Protein AF-A0A928ZEK2-F1 (afdb_monomer)

Sequence (85 aa):
MTTYRQTGFLKRSPLTNKRPSR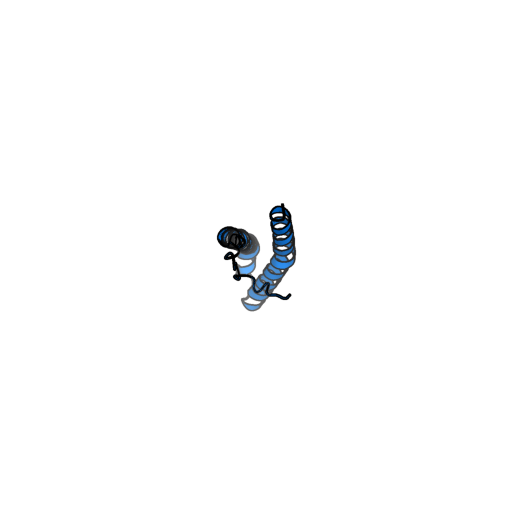YKLFFLTWLAIYPLITVILHFFGKYLILLPLPLRTLILTGVLVYLMTYWVMPKLMKIFHNWLK

Solvent-accessible surface area (backbone atoms only — not comparable to full-atom values): 5200 Å² total; per-residue (Å²): 133,83,88,81,95,78,73,84,76,78,77,73,63,75,75,79,67,76,61,76,57,60,66,60,54,49,55,48,51,48,65,50,49,51,57,49,53,49,50,48,49,64,65,44,47,66,58,48,70,78,41,60,70,72,60,33,49,52,51,51,50,52,52,50,53,49,47,43,61,69,50,45,50,58,46,53,52,52,53,54,60,68,63,76,108

pLDDT: mean 72.33, std 10.59, range [46.12, 88.69]

Structure (mmCIF, N/CA/C/O backbone):
data_AF-A0A928ZEK2-F1
#
_entry.id   AF-A0A928ZEK2-F1
#
loop_
_atom_site.group_PDB
_atom_site.id
_atom_site.type_symbol
_atom_site.label_atom_id
_atom_site.label_alt_id
_atom_site.label_comp_id
_atom_site.label_asym_id
_atom_site.label_entity_id
_atom_site.label_seq_id
_atom_site.pdbx_PDB_ins_code
_atom_site.Cartn_x
_atom_site.Cartn_y
_atom_site.Cartn_z
_atom_site.occupancy
_atom_site.B_iso_or_equiv
_atom_site.auth_seq_id
_atom_site.auth_comp_id
_atom_site.auth_asym_id
_atom_site.auth_atom_id
_atom_site.pdbx_PDB_model_num
ATOM 1 N N . MET A 1 1 ? -9.652 -4.709 71.136 1.00 46.78 1 MET A N 1
ATOM 2 C CA . MET A 1 1 ? -8.347 -5.140 70.588 1.00 46.78 1 MET A CA 1
ATOM 3 C C . MET A 1 1 ? -8.577 -5.644 69.164 1.00 46.78 1 MET A C 1
ATOM 5 O O . MET A 1 1 ? -9.555 -6.351 68.998 1.00 46.78 1 MET A O 1
ATOM 9 N N . THR A 1 2 ? -7.734 -5.251 68.195 1.00 48.78 2 THR A N 1
ATOM 10 C CA . THR A 1 2 ? -7.401 -5.952 66.917 1.00 48.78 2 THR A CA 1
ATOM 11 C C . THR A 1 2 ? -8.516 -6.663 66.109 1.00 48.78 2 THR A C 1
ATOM 13 O O . THR A 1 2 ? -9.086 -7.634 66.579 1.00 48.78 2 THR A O 1
ATOM 16 N N . THR A 1 3 ? -8.865 -6.202 64.892 1.00 63.81 3 THR A N 1
ATOM 17 C CA . THR A 1 3 ? -8.232 -6.579 63.584 1.00 63.81 3 THR A CA 1
ATOM 18 C C . THR A 1 3 ? -8.615 -8.006 63.133 1.00 63.81 3 THR A C 1
ATOM 20 O O . THR A 1 3 ? -8.578 -8.909 63.947 1.00 63.81 3 THR A O 1
ATOM 23 N N . TYR A 1 4 ? -8.954 -8.347 61.881 1.00 60.38 4 TYR A N 1
ATOM 24 C CA . TYR A 1 4 ? -8.946 -7.663 60.568 1.00 60.38 4 TYR A CA 1
ATOM 25 C C . TYR A 1 4 ? -10.395 -7.426 60.067 1.00 60.38 4 TYR A C 1
ATOM 27 O O . TYR A 1 4 ? -11.327 -7.964 60.646 1.00 60.38 4 TYR A O 1
ATOM 35 N N . ARG A 1 5 ? -10.724 -6.654 59.018 1.00 66.38 5 ARG A N 1
ATOM 36 C CA . ARG A 1 5 ? -9.961 -5.838 58.040 1.00 66.38 5 ARG A CA 1
ATOM 37 C C . ARG A 1 5 ? -9.152 -6.558 56.933 1.00 66.38 5 ARG A C 1
ATOM 39 O O . ARG A 1 5 ? -8.125 -6.043 56.504 1.00 66.38 5 ARG A O 1
ATOM 46 N N . GLN A 1 6 ? -9.623 -7.704 56.437 1.00 64.56 6 GLN A N 1
ATOM 47 C CA . GLN A 1 6 ? -9.142 -8.374 55.212 1.00 64.56 6 GLN A CA 1
ATOM 48 C C . GLN A 1 6 ? -10.339 -8.983 54.458 1.00 64.56 6 GLN A C 1
ATOM 50 O O . GLN A 1 6 ? -11.292 -9.406 55.099 1.00 64.56 6 GLN A O 1
ATOM 55 N N . THR A 1 7 ? -10.377 -9.047 53.129 1.00 60.28 7 THR A N 1
ATOM 56 C CA . THR A 1 7 ? -9.570 -8.368 52.095 1.00 60.28 7 THR A CA 1
ATOM 57 C C . THR A 1 7 ? -10.481 -8.155 50.888 1.00 60.28 7 THR A C 1
ATOM 59 O O . THR A 1 7 ? -11.525 -8.796 50.778 1.00 60.28 7 THR A O 1
ATOM 62 N N . GLY A 1 8 ? -10.125 -7.231 49.992 1.00 60.53 8 GLY A N 1
ATOM 63 C CA . GLY A 1 8 ? -10.962 -6.916 48.837 1.00 60.53 8 GLY A CA 1
ATOM 64 C C . GLY A 1 8 ? -11.290 -8.166 48.025 1.00 60.53 8 GLY A C 1
ATOM 65 O O . GLY A 1 8 ? -10.418 -8.695 47.338 1.00 60.53 8 GLY A O 1
ATOM 66 N N . PHE A 1 9 ? -12.560 -8.585 48.067 1.00 59.75 9 PHE A N 1
ATOM 67 C CA . PHE A 1 9 ? -13.145 -9.461 47.062 1.00 59.75 9 PHE A CA 1
ATOM 68 C C . PHE A 1 9 ? -12.831 -8.789 45.731 1.00 59.75 9 PHE A C 1
ATOM 70 O O . PHE A 1 9 ? -13.345 -7.700 45.457 1.00 59.75 9 PHE A O 1
ATOM 77 N N . LEU A 1 10 ? -11.882 -9.351 44.975 1.00 64.38 10 LEU A N 1
ATOM 78 C CA . LEU A 1 10 ? -11.369 -8.712 43.775 1.00 64.38 10 LEU A CA 1
ATOM 79 C C . LEU A 1 10 ? -12.497 -8.705 42.756 1.00 64.38 10 LEU A C 1
ATOM 81 O O . LEU A 1 10 ? -12.623 -9.618 41.940 1.00 64.38 10 LEU A O 1
ATOM 85 N N . LYS A 1 11 ? -13.289 -7.629 42.785 1.00 59.41 11 LYS A N 1
ATOM 86 C CA . LYS A 1 11 ? -14.198 -7.226 41.727 1.00 59.41 11 LYS A CA 1
ATOM 87 C C . LYS A 1 11 ? -13.326 -6.810 40.549 1.00 59.41 11 LYS A C 1
ATOM 89 O O . LYS A 1 11 ? -13.249 -5.638 40.174 1.00 59.41 11 LYS A O 1
ATOM 94 N N . ARG A 1 12 ? -12.716 -7.824 39.927 1.00 62.53 12 ARG A N 1
ATOM 95 C CA . ARG A 1 12 ? -12.425 -7.879 38.503 1.00 62.53 12 ARG A CA 1
ATOM 96 C C . ARG A 1 12 ? -13.778 -7.790 37.812 1.00 62.53 12 ARG A C 1
ATOM 98 O O . ARG A 1 12 ? -14.282 -8.758 37.254 1.00 62.53 12 ARG A O 1
ATOM 105 N N . SER A 1 13 ? -14.366 -6.596 37.883 1.00 62.44 13 SER A N 1
ATOM 106 C CA . SER A 1 13 ? -15.253 -6.099 36.855 1.00 62.44 13 SER A CA 1
ATOM 107 C C . SER A 1 13 ? -14.532 -6.478 35.571 1.00 62.44 13 SER A C 1
ATOM 109 O O . SER A 1 13 ? -13.388 -6.029 35.413 1.00 62.44 13 SER A O 1
ATOM 111 N N . PRO A 1 14 ? -15.086 -7.348 34.708 1.00 59.62 14 PRO A N 1
ATOM 112 C CA . PRO A 1 14 ? -14.541 -7.448 33.377 1.00 59.62 14 PRO A CA 1
ATOM 113 C C . PRO A 1 14 ? -14.631 -6.021 32.868 1.00 59.62 14 PRO A C 1
ATOM 115 O O . PRO A 1 14 ? -15.734 -5.487 32.714 1.00 59.62 14 PRO A O 1
ATOM 118 N N . LEU A 1 15 ? -13.474 -5.361 32.740 1.00 58.72 15 LEU A N 1
ATOM 119 C CA . LEU A 1 15 ? -13.411 -4.060 32.111 1.00 58.72 15 LEU A CA 1
ATOM 120 C C . LEU A 1 15 ? -14.058 -4.329 30.770 1.00 58.72 15 LEU A C 1
ATOM 122 O O . LEU A 1 15 ? -13.495 -5.067 29.953 1.00 58.72 15 LEU A O 1
ATOM 126 N N . THR A 1 16 ? -15.281 -3.818 30.602 1.00 59.47 16 THR A N 1
ATOM 127 C CA . THR A 1 16 ? -16.026 -3.898 29.353 1.00 59.47 16 THR A CA 1
ATOM 128 C C . THR A 1 16 ? -15.339 -2.892 28.463 1.00 59.47 16 THR A C 1
ATOM 130 O O . THR A 1 16 ? -15.791 -1.775 28.228 1.00 59.47 16 THR A O 1
ATOM 133 N N . ASN A 1 17 ? -14.132 -3.300 28.084 1.00 57.62 17 ASN A N 1
ATOM 134 C CA . ASN A 1 17 ? -13.247 -2.672 27.161 1.00 57.62 17 ASN A CA 1
ATOM 135 C C . ASN A 1 17 ? -14.119 -2.569 25.926 1.00 57.62 17 ASN A C 1
ATOM 137 O O . ASN A 1 17 ? -14.411 -3.586 25.286 1.00 57.62 17 ASN A O 1
ATOM 141 N N . LYS A 1 18 ? -14.607 -1.350 25.665 1.00 56.97 18 LYS A N 1
ATOM 142 C CA . LYS A 1 18 ? -15.179 -0.957 24.385 1.00 56.97 18 LYS A CA 1
ATOM 143 C C . LYS A 1 18 ? -14.033 -1.085 23.389 1.00 56.97 18 LYS A C 1
ATOM 145 O O . LYS A 1 18 ? -13.429 -0.085 23.012 1.00 56.97 18 LYS A O 1
ATOM 150 N N . ARG A 1 19 ? -13.686 -2.338 23.057 1.00 58.34 19 ARG A N 1
ATOM 151 C CA . ARG A 1 19 ? -12.531 -2.702 22.241 1.00 58.34 19 ARG A CA 1
ATOM 152 C C . ARG A 1 19 ? -12.657 -1.830 21.003 1.00 58.34 19 ARG A C 1
ATOM 154 O O . ARG A 1 19 ? -13.712 -1.940 20.366 1.00 58.34 19 ARG A O 1
ATOM 161 N N . PRO A 1 20 ? -11.674 -0.950 20.713 1.00 59.62 20 PRO A N 1
ATOM 162 C CA . PRO A 1 20 ? -11.780 0.037 19.646 1.00 59.62 20 PRO A CA 1
ATOM 163 C C . PRO A 1 20 ? -12.330 -0.667 18.423 1.00 59.62 20 PRO A C 1
ATOM 165 O O . PRO A 1 20 ? -11.786 -1.692 18.003 1.00 59.62 20 PRO A O 1
ATOM 168 N N . SER A 1 21 ? -13.501 -0.206 17.986 1.00 66.62 21 SER A N 1
ATOM 169 C CA . SER A 1 21 ? -14.444 -0.993 17.192 1.00 66.62 21 SER A CA 1
ATOM 170 C C . SER A 1 21 ? -13.741 -1.593 15.982 1.00 66.62 21 SER A C 1
ATOM 172 O O . SER A 1 21 ? -13.496 -0.889 15.003 1.00 66.62 21 SER A O 1
ATOM 174 N N . ARG A 1 22 ? -13.397 -2.888 16.067 1.00 69.19 22 ARG A N 1
ATOM 175 C CA . ARG A 1 22 ? -12.511 -3.552 15.096 1.00 69.19 22 ARG A CA 1
ATOM 176 C C . ARG A 1 22 ? -13.069 -3.483 13.677 1.00 69.19 22 ARG A C 1
ATOM 178 O O . ARG A 1 22 ? -12.303 -3.342 12.735 1.00 69.19 22 ARG A O 1
ATOM 185 N N . TYR A 1 23 ? -14.397 -3.470 13.552 1.00 75.56 23 TYR A N 1
ATOM 186 C CA . TYR A 1 23 ? -15.098 -3.224 12.297 1.00 75.56 23 TYR A CA 1
ATOM 187 C C . TYR A 1 23 ? -14.790 -1.838 11.701 1.00 75.56 23 TYR A C 1
ATOM 189 O O . TYR A 1 23 ? -14.511 -1.759 10.512 1.00 75.56 23 TYR A O 1
ATOM 197 N N . LYS A 1 24 ? -14.750 -0.753 12.493 1.00 72.50 24 LYS A N 1
ATOM 198 C CA . LYS A 1 24 ? -14.398 0.588 11.982 1.00 72.50 24 LYS A CA 1
ATOM 199 C C . LYS A 1 24 ? -12.954 0.633 11.503 1.00 72.50 24 LYS A C 1
ATOM 201 O O . LYS A 1 24 ? -12.707 1.175 10.438 1.00 72.50 24 LYS A O 1
ATOM 206 N N . LEU A 1 25 ? -12.023 0.028 12.247 1.00 76.38 25 LEU A N 1
ATOM 207 C CA . LEU A 1 25 ? -10.624 -0.089 11.818 1.00 76.38 25 LEU A CA 1
ATOM 208 C C . LEU A 1 25 ? -10.495 -0.894 10.517 1.00 76.38 25 LEU A C 1
ATOM 210 O O . LEU A 1 25 ? -9.804 -0.442 9.615 1.00 76.38 25 LEU A O 1
ATOM 214 N N . PHE A 1 26 ? -11.200 -2.022 10.391 1.00 82.75 26 PHE A N 1
ATOM 215 C CA . PHE A 1 26 ? -11.219 -2.833 9.169 1.00 82.75 26 PHE A CA 1
ATOM 216 C C . PHE A 1 26 ? -11.798 -2.077 7.964 1.00 82.75 26 PHE A C 1
ATOM 218 O O . PHE A 1 26 ? -11.155 -2.006 6.922 1.00 82.75 26 PHE A O 1
ATOM 225 N N . PHE A 1 27 ? -12.976 -1.459 8.102 1.00 82.00 27 PHE A N 1
ATOM 226 C CA . PHE A 1 27 ? -13.557 -0.649 7.027 1.00 82.00 27 PHE A CA 1
ATOM 227 C C . PHE A 1 27 ? -12.666 0.539 6.667 1.00 82.00 27 PHE A C 1
ATOM 229 O O . PHE A 1 27 ? -12.571 0.892 5.497 1.00 82.00 27 PHE A O 1
ATOM 236 N N . LEU A 1 28 ? -11.980 1.135 7.645 1.00 75.69 28 LEU A N 1
ATOM 237 C CA . LEU A 1 28 ? -11.076 2.250 7.413 1.00 75.69 28 LEU A CA 1
ATOM 238 C C . LEU A 1 28 ? -9.806 1.838 6.669 1.00 75.69 28 LEU A C 1
ATOM 240 O O . LEU A 1 28 ? -9.410 2.536 5.740 1.00 75.69 28 LEU A O 1
ATOM 244 N N . THR A 1 29 ? -9.163 0.732 7.053 1.00 77.56 29 THR A N 1
ATOM 245 C CA . THR A 1 29 ? -7.987 0.233 6.329 1.00 77.56 29 THR A CA 1
ATOM 246 C C . THR A 1 29 ? -8.384 -0.244 4.940 1.00 77.56 29 THR A C 1
ATOM 248 O O . THR A 1 29 ? -7.699 0.091 3.980 1.00 77.56 29 THR A O 1
ATOM 251 N N . TRP A 1 30 ? -9.529 -0.911 4.790 1.00 83.81 30 TRP A N 1
ATOM 252 C CA . TRP A 1 30 ? -10.070 -1.302 3.489 1.00 83.81 30 TRP A CA 1
ATOM 253 C C . TRP A 1 30 ? -10.358 -0.087 2.587 1.00 83.81 30 TRP A C 1
ATOM 255 O O . TRP A 1 30 ? -9.857 -0.033 1.466 1.00 83.81 30 TRP A O 1
ATOM 265 N N . LEU A 1 31 ? -11.045 0.944 3.095 1.00 82.19 31 LEU A N 1
ATOM 266 C CA . LEU A 1 31 ? -11.308 2.206 2.383 1.00 82.19 31 LEU A CA 1
ATOM 267 C C . LEU A 1 31 ? -10.060 3.105 2.246 1.00 82.19 31 LEU A C 1
ATOM 269 O O . LEU A 1 31 ? -10.078 4.088 1.508 1.00 82.19 31 LEU A O 1
ATOM 273 N N . ALA A 1 32 ? -8.964 2.813 2.947 1.00 78.62 32 ALA A N 1
ATOM 274 C CA . ALA A 1 32 ? -7.674 3.443 2.692 1.00 78.62 32 ALA A CA 1
ATOM 275 C C . ALA A 1 32 ? -6.946 2.724 1.552 1.00 78.62 32 ALA A C 1
ATOM 277 O O . ALA A 1 32 ? -6.530 3.381 0.605 1.00 78.62 32 ALA A O 1
ATOM 278 N N . ILE A 1 33 ? -6.840 1.394 1.624 1.00 79.38 33 ILE A N 1
ATOM 279 C CA . ILE A 1 33 ? -6.077 0.540 0.705 1.00 79.38 33 ILE A CA 1
ATOM 280 C C . ILE A 1 33 ? -6.747 0.455 -0.672 1.00 79.38 33 ILE A C 1
ATOM 282 O O . ILE A 1 33 ? -6.079 0.684 -1.678 1.00 79.38 33 ILE A O 1
ATOM 286 N N . TYR A 1 34 ? -8.051 0.162 -0.731 1.00 83.06 34 TYR A N 1
ATOM 287 C CA . TYR A 1 34 ? -8.771 -0.064 -1.988 1.00 83.06 34 TYR A CA 1
ATOM 288 C C . TYR A 1 34 ? -8.672 1.123 -2.962 1.00 83.06 34 TYR A C 1
ATOM 290 O O . TYR A 1 34 ? -8.154 0.924 -4.059 1.00 83.06 34 TYR A O 1
ATOM 298 N N . PRO A 1 35 ? -9.061 2.368 -2.605 1.00 80.62 35 PRO A N 1
ATOM 299 C CA . PRO A 1 35 ? -8.930 3.487 -3.530 1.00 80.62 35 PRO A CA 1
ATOM 300 C C . PRO A 1 35 ? -7.471 3.879 -3.785 1.00 80.62 35 PRO A C 1
ATOM 302 O O . PRO A 1 35 ? -7.201 4.431 -4.843 1.00 80.62 35 PRO A O 1
ATOM 305 N N . LEU A 1 36 ? -6.523 3.579 -2.883 1.00 81.44 36 LEU A N 1
ATOM 306 C CA . LEU A 1 36 ? -5.096 3.790 -3.159 1.00 81.44 36 LEU A CA 1
ATOM 307 C C . LEU A 1 36 ? -4.645 2.905 -4.321 1.00 81.44 36 LEU A C 1
ATOM 309 O O . LEU A 1 36 ? -4.102 3.405 -5.301 1.00 81.44 36 LEU A O 1
ATOM 313 N N . ILE A 1 37 ? -4.935 1.603 -4.235 1.00 81.56 37 ILE A N 1
ATOM 314 C CA . ILE A 1 37 ? -4.636 0.633 -5.291 1.00 81.56 37 ILE A CA 1
ATOM 315 C C . ILE A 1 37 ? -5.380 1.017 -6.574 1.00 81.56 37 ILE A C 1
ATOM 317 O O . ILE A 1 37 ? -4.760 1.052 -7.631 1.00 81.56 37 ILE A O 1
ATOM 321 N N . THR A 1 38 ? -6.664 1.375 -6.498 1.00 85.31 38 THR A N 1
ATOM 322 C CA . THR A 1 38 ? -7.454 1.784 -7.670 1.00 85.31 38 THR A CA 1
ATOM 323 C C . THR A 1 38 ? -6.893 3.037 -8.342 1.00 85.31 38 THR A C 1
ATOM 325 O O . THR A 1 38 ? -6.759 3.046 -9.561 1.00 85.31 38 THR A O 1
ATOM 328 N N . VAL A 1 39 ? -6.509 4.076 -7.590 1.00 82.81 39 VAL A N 1
ATOM 329 C CA . VAL A 1 39 ? -5.890 5.294 -8.150 1.00 82.81 39 VAL A CA 1
ATOM 330 C C . VAL A 1 39 ? -4.530 4.974 -8.766 1.00 82.81 39 VAL A C 1
ATOM 332 O O . VAL A 1 39 ? -4.270 5.384 -9.896 1.00 82.81 39 VAL A O 1
ATOM 335 N N . ILE A 1 40 ? -3.688 4.192 -8.083 1.00 82.38 40 ILE A N 1
ATOM 336 C CA . ILE A 1 40 ? -2.383 3.775 -8.614 1.00 82.38 40 ILE A CA 1
ATOM 337 C C . ILE A 1 40 ? -2.570 2.972 -9.907 1.00 82.38 40 ILE A C 1
ATOM 339 O O . ILE A 1 40 ? -1.947 3.299 -10.911 1.00 82.38 40 ILE A O 1
ATOM 343 N N . LEU A 1 41 ? -3.460 1.978 -9.937 1.00 80.50 41 LEU A N 1
ATOM 344 C CA . LEU A 1 41 ? -3.737 1.185 -11.138 1.00 80.50 41 LEU A CA 1
ATOM 345 C C . LEU A 1 41 ? -4.408 1.999 -12.251 1.00 80.50 41 LEU A C 1
ATOM 347 O O . LEU A 1 41 ? -4.141 1.735 -13.418 1.00 80.50 41 LEU A O 1
ATOM 351 N N . HIS A 1 42 ? -5.237 2.995 -11.936 1.00 84.00 42 HIS A N 1
ATOM 352 C CA . HIS A 1 42 ? -5.878 3.836 -12.948 1.00 84.00 42 HIS A CA 1
ATOM 353 C C . HIS A 1 42 ? -4.881 4.795 -13.612 1.00 84.00 42 HIS A C 1
ATOM 355 O O . HIS A 1 42 ? -4.830 4.874 -14.839 1.00 84.00 42 HIS A O 1
ATOM 361 N N . PHE A 1 43 ? -4.058 5.486 -12.815 1.00 80.12 43 PHE A N 1
ATOM 362 C CA . PHE A 1 43 ? -3.032 6.395 -13.327 1.00 80.12 43 PHE A CA 1
ATOM 363 C C . PHE A 1 43 ? -1.869 5.625 -13.949 1.00 80.12 43 PHE A C 1
ATOM 365 O O . PHE A 1 43 ? -1.576 5.798 -15.130 1.00 80.12 43 PHE A O 1
ATOM 372 N N . PHE A 1 44 ? -1.220 4.743 -13.187 1.00 75.31 44 PHE A N 1
ATOM 373 C CA . PHE A 1 44 ? -0.038 4.029 -13.658 1.00 75.31 44 PHE A CA 1
ATOM 374 C C . PHE A 1 44 ? -0.370 2.889 -14.621 1.00 75.31 44 PHE A C 1
ATOM 376 O O . PHE A 1 44 ? 0.467 2.588 -15.460 1.00 75.31 44 PHE A O 1
ATOM 383 N N . GLY A 1 45 ? -1.566 2.290 -14.596 1.00 73.81 45 GLY A N 1
ATOM 384 C CA . GLY A 1 45 ? -1.912 1.121 -15.423 1.00 73.81 45 GLY A CA 1
ATOM 385 C C . GLY A 1 45 ? -1.589 1.274 -16.908 1.00 73.81 45 GLY A C 1
ATOM 386 O O . GLY A 1 45 ? -1.054 0.343 -17.504 1.00 73.81 45 GLY A O 1
ATOM 387 N N . LYS A 1 46 ? -1.820 2.462 -17.483 1.00 74.38 46 LYS A N 1
ATOM 388 C CA . LYS A 1 46 ? -1.452 2.765 -18.876 1.00 74.38 46 LYS A CA 1
ATOM 389 C C . LYS A 1 46 ? 0.068 2.810 -19.076 1.00 74.38 46 LYS A C 1
ATOM 391 O O . LYS A 1 46 ? 0.576 2.156 -19.977 1.00 74.38 46 LYS A O 1
ATOM 396 N N . TYR A 1 47 ? 0.806 3.508 -18.213 1.00 70.50 47 TYR A N 1
ATOM 397 C CA . TYR A 1 47 ? 2.272 3.597 -18.291 1.00 70.50 47 TYR A CA 1
ATOM 398 C C . TYR A 1 47 ? 2.961 2.245 -18.016 1.00 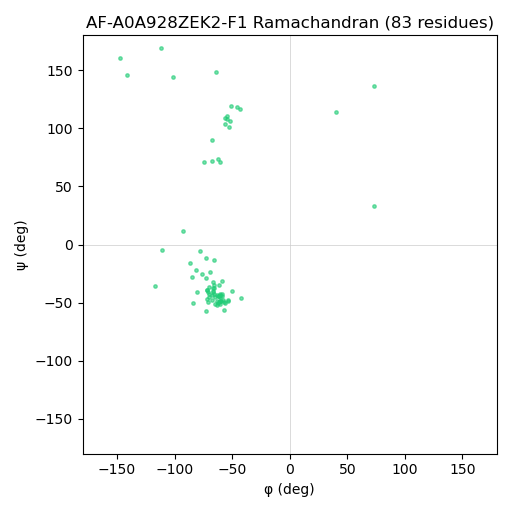70.50 47 TYR A C 1
ATOM 400 O O . TYR A 1 47 ? 3.912 1.877 -18.697 1.00 70.50 47 TYR A O 1
ATOM 408 N N . LEU A 1 48 ? 2.435 1.452 -17.077 1.00 67.69 48 LEU A N 1
ATOM 409 C CA . LEU A 1 48 ? 2.928 0.123 -16.682 1.00 67.69 48 LEU A CA 1
ATOM 410 C C . LEU A 1 48 ? 2.812 -0.940 -17.794 1.00 67.69 48 LEU A C 1
ATOM 412 O O . LEU A 1 48 ? 3.379 -2.023 -17.648 1.00 67.69 48 LEU A O 1
ATOM 416 N N . ILE A 1 49 ? 2.057 -0.673 -18.865 1.00 73.69 49 ILE A N 1
ATOM 417 C CA . ILE A 1 49 ? 1.956 -1.541 -20.050 1.00 73.69 49 ILE A CA 1
ATOM 418 C C . ILE A 1 49 ? 3.099 -1.265 -21.042 1.00 73.69 49 ILE A C 1
ATOM 420 O O . ILE A 1 49 ? 3.517 -2.183 -21.739 1.00 73.69 49 ILE A O 1
ATOM 424 N N . LEU A 1 50 ? 3.641 -0.040 -21.078 1.00 76.25 50 LEU A N 1
ATOM 425 C CA . LEU A 1 50 ? 4.751 0.322 -21.969 1.00 76.25 50 LEU A CA 1
ATOM 426 C C . LEU A 1 50 ? 6.139 0.008 -21.380 1.00 76.25 50 LEU A C 1
ATOM 428 O O . LEU A 1 50 ? 7.120 0.008 -22.118 1.00 76.25 50 LEU A O 1
ATOM 432 N N . LEU A 1 51 ? 6.246 -0.232 -20.0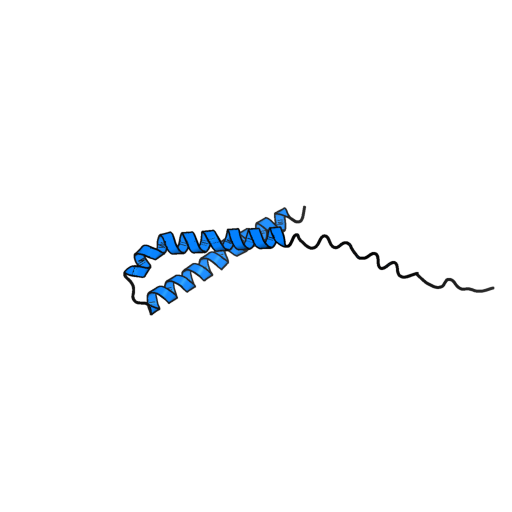68 1.00 77.19 51 LEU A N 1
ATOM 433 C CA . LEU A 1 51 ? 7.529 -0.462 -19.394 1.00 77.19 51 LEU A CA 1
ATOM 434 C C . LEU A 1 51 ? 7.801 -1.954 -19.123 1.00 77.19 51 LEU A C 1
ATOM 436 O O . LEU A 1 51 ? 6.885 -2.691 -18.747 1.00 77.19 51 LEU A O 1
ATOM 440 N N . PRO A 1 52 ? 9.070 -2.403 -19.221 1.00 79.50 52 PRO A N 1
ATOM 441 C CA . PRO A 1 52 ? 9.450 -3.773 -18.896 1.00 79.50 52 PRO A CA 1
ATOM 442 C C . PRO A 1 52 ? 9.216 -4.089 -17.410 1.00 79.50 52 PRO A C 1
ATOM 444 O O . PRO A 1 52 ? 9.363 -3.231 -16.533 1.00 79.50 52 PRO A O 1
ATOM 447 N N . LEU A 1 53 ? 8.896 -5.358 -17.130 1.00 80.31 53 LEU A N 1
ATOM 448 C CA . LEU A 1 53 ? 8.489 -5.875 -15.814 1.00 80.31 53 LEU A CA 1
ATOM 449 C C . LEU A 1 53 ? 9.291 -5.359 -14.594 1.00 80.31 53 LEU A C 1
ATOM 451 O O . LEU A 1 53 ? 8.638 -4.969 -13.627 1.00 80.31 53 LEU A O 1
ATOM 455 N N . PRO A 1 54 ? 10.642 -5.303 -14.579 1.00 83.88 54 PRO A N 1
ATOM 456 C CA . PRO A 1 54 ? 11.380 -4.838 -13.398 1.00 83.88 54 PRO A CA 1
ATOM 457 C C . PRO A 1 54 ? 11.241 -3.331 -13.121 1.00 83.88 54 PRO A C 1
ATOM 459 O O . PRO A 1 54 ? 11.145 -2.931 -11.963 1.00 83.88 54 PRO A O 1
ATOM 462 N N . LEU A 1 55 ? 11.177 -2.476 -14.150 1.00 83.44 55 LEU A N 1
ATOM 463 C CA . LEU A 1 55 ? 10.911 -1.042 -13.946 1.00 83.44 55 LEU A CA 1
ATOM 464 C C . LEU A 1 55 ? 9.454 -0.822 -13.533 1.00 83.44 55 LEU A C 1
ATOM 466 O O . LEU A 1 55 ? 9.165 -0.015 -12.649 1.00 83.44 55 LEU A O 1
ATOM 470 N N . ARG A 1 56 ? 8.541 -1.582 -14.150 1.00 82.62 56 ARG A N 1
ATOM 471 C CA . ARG A 1 56 ? 7.117 -1.591 -13.816 1.00 82.62 56 ARG A CA 1
ATOM 472 C C . ARG A 1 56 ? 6.902 -1.860 -12.322 1.00 82.62 56 ARG A C 1
ATOM 474 O O . ARG A 1 56 ? 6.145 -1.126 -11.691 1.00 82.62 56 ARG A O 1
ATOM 481 N N . THR A 1 57 ? 7.551 -2.879 -11.752 1.00 84.94 57 THR A N 1
ATOM 482 C CA . THR A 1 57 ? 7.416 -3.207 -10.322 1.00 84.94 57 THR A CA 1
ATOM 483 C C . THR A 1 57 ? 8.095 -2.183 -9.417 1.00 84.94 57 THR A C 1
ATOM 485 O O . THR A 1 57 ? 7.482 -1.804 -8.422 1.00 84.94 57 THR A O 1
ATOM 488 N N . LEU A 1 58 ? 9.286 -1.682 -9.770 1.00 86.81 58 LEU A N 1
ATOM 489 C CA . LEU A 1 58 ? 10.000 -0.652 -8.999 1.00 86.81 58 LEU A CA 1
ATOM 490 C C . LEU A 1 58 ? 9.176 0.640 -8.848 1.00 86.81 58 LEU A C 1
ATOM 492 O O . LEU A 1 58 ? 9.073 1.200 -7.757 1.00 86.81 58 LEU A O 1
ATOM 496 N N . ILE A 1 59 ? 8.553 1.098 -9.938 1.00 84.00 59 ILE A N 1
ATOM 497 C CA . ILE A 1 59 ? 7.693 2.288 -9.923 1.00 84.00 59 ILE A CA 1
ATOM 498 C C . ILE A 1 59 ? 6.426 2.012 -9.105 1.00 84.00 59 ILE A C 1
ATOM 500 O O . ILE A 1 59 ? 6.046 2.837 -8.276 1.00 84.00 59 ILE A O 1
ATOM 504 N N . LEU A 1 60 ? 5.799 0.841 -9.278 1.00 82.69 60 LEU A N 1
ATOM 505 C CA . LEU A 1 60 ? 4.616 0.448 -8.504 1.00 82.69 60 LEU A CA 1
ATOM 506 C C . LEU A 1 60 ? 4.881 0.448 -6.994 1.00 82.69 60 LEU A C 1
ATOM 508 O O . LEU A 1 60 ? 4.082 1.004 -6.242 1.00 82.69 60 LEU A O 1
ATOM 512 N N . THR A 1 61 ? 5.988 -0.150 -6.545 1.00 86.62 61 THR A N 1
ATOM 513 C CA . THR A 1 61 ? 6.330 -0.216 -5.117 1.00 86.62 61 THR A CA 1
ATOM 514 C C . THR A 1 61 ? 6.731 1.149 -4.569 1.00 86.62 61 THR A C 1
ATOM 516 O O . THR A 1 61 ? 6.238 1.525 -3.506 1.00 86.62 61 THR A O 1
ATOM 519 N N . GLY A 1 62 ? 7.536 1.930 -5.298 1.00 88.69 62 GLY A N 1
ATOM 520 C CA . GLY A 1 62 ? 7.916 3.288 -4.897 1.00 88.69 62 GLY A CA 1
ATOM 521 C C . GLY A 1 62 ? 6.707 4.214 -4.731 1.00 88.69 62 GLY A C 1
ATOM 522 O O . GLY A 1 62 ? 6.546 4.847 -3.687 1.00 88.69 62 GLY A O 1
ATOM 523 N N . VAL A 1 63 ? 5.801 4.229 -5.715 1.00 84.94 63 VAL A N 1
ATOM 524 C CA . VAL A 1 63 ? 4.553 5.010 -5.670 1.00 84.94 63 VAL A CA 1
ATOM 525 C C . VAL A 1 63 ? 3.640 4.528 -4.539 1.00 84.94 63 VAL A C 1
ATOM 527 O O . VAL A 1 63 ? 3.102 5.353 -3.800 1.00 84.94 63 VAL A O 1
ATOM 530 N N . LEU A 1 64 ? 3.490 3.212 -4.351 1.00 83.75 64 LEU A N 1
ATOM 531 C CA . LEU A 1 64 ? 2.667 2.646 -3.278 1.00 83.75 64 LEU A CA 1
ATOM 532 C C . LEU A 1 64 ? 3.196 3.022 -1.885 1.00 83.75 64 LEU A C 1
ATOM 534 O O . LEU A 1 64 ? 2.410 3.430 -1.032 1.00 83.75 64 LEU A O 1
ATOM 538 N N . VAL A 1 65 ? 4.511 2.932 -1.657 1.00 85.06 65 VAL A N 1
ATOM 539 C CA . VAL A 1 65 ? 5.154 3.318 -0.386 1.00 85.06 65 VAL A CA 1
ATOM 540 C C . VAL A 1 65 ? 5.056 4.827 -0.148 1.00 85.06 65 VAL A C 1
ATOM 542 O O . VAL A 1 65 ? 4.759 5.251 0.974 1.00 85.06 65 VAL A O 1
ATOM 545 N N . TYR A 1 66 ? 5.237 5.641 -1.192 1.00 85.94 66 TYR A N 1
ATOM 546 C CA . TYR A 1 66 ? 5.087 7.093 -1.099 1.00 85.94 66 TYR A CA 1
ATOM 547 C C . TYR A 1 66 ? 3.648 7.485 -0.735 1.00 85.94 66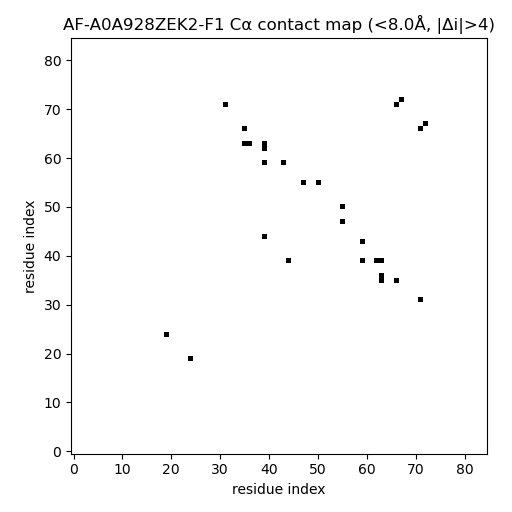 TYR A C 1
ATOM 549 O O . TYR A 1 66 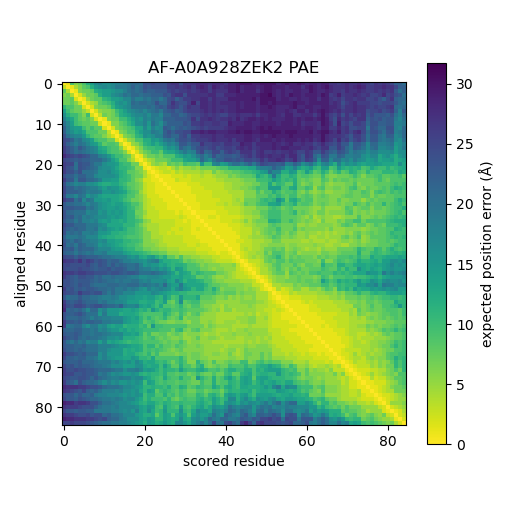? 3.444 8.220 0.232 1.00 85.94 66 TYR A O 1
ATOM 557 N N . LEU A 1 67 ? 2.639 6.933 -1.422 1.00 82.00 67 LEU A N 1
ATOM 558 C CA . LEU A 1 67 ? 1.228 7.175 -1.098 1.00 82.00 67 LEU A CA 1
ATOM 559 C C . LEU A 1 67 ? 0.828 6.602 0.272 1.00 82.00 67 LEU A C 1
ATOM 561 O O . LEU A 1 67 ? 0.023 7.214 0.970 1.00 82.00 67 LEU A O 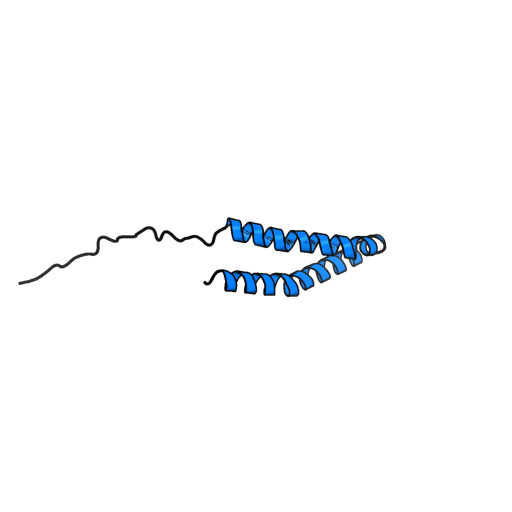1
ATOM 565 N N . MET A 1 68 ? 1.383 5.469 0.705 1.00 79.69 68 MET A N 1
ATOM 566 C CA . MET A 1 68 ? 1.173 4.971 2.071 1.00 79.69 68 MET A CA 1
ATOM 567 C C . MET A 1 68 ? 1.691 5.983 3.103 1.00 79.69 68 MET A C 1
ATOM 569 O O . MET A 1 68 ? 0.938 6.419 3.975 1.00 79.69 68 MET A O 1
ATOM 573 N N . THR A 1 69 ? 2.933 6.441 2.950 1.00 79.62 69 THR A N 1
ATOM 574 C CA . THR A 1 69 ? 3.554 7.428 3.849 1.00 79.62 69 THR A CA 1
ATOM 575 C C . THR A 1 69 ? 2.795 8.761 3.851 1.00 79.62 69 THR A C 1
ATOM 577 O O . THR A 1 69 ? 2.421 9.253 4.913 1.00 79.62 69 THR A O 1
ATOM 580 N N . TYR A 1 70 ? 2.488 9.325 2.680 1.00 75.69 70 TYR A N 1
ATOM 581 C CA . TYR A 1 70 ? 1.847 10.642 2.576 1.00 75.69 70 TYR A CA 1
ATOM 582 C C . TYR A 1 70 ? 0.329 10.647 2.767 1.00 75.69 70 TYR A C 1
ATOM 584 O O . TYR A 1 70 ? -0.220 11.699 3.081 1.00 75.69 70 TYR A O 1
ATOM 592 N N . TRP A 1 71 ? -0.375 9.527 2.573 1.00 71.56 71 TRP A N 1
ATOM 593 C CA . TR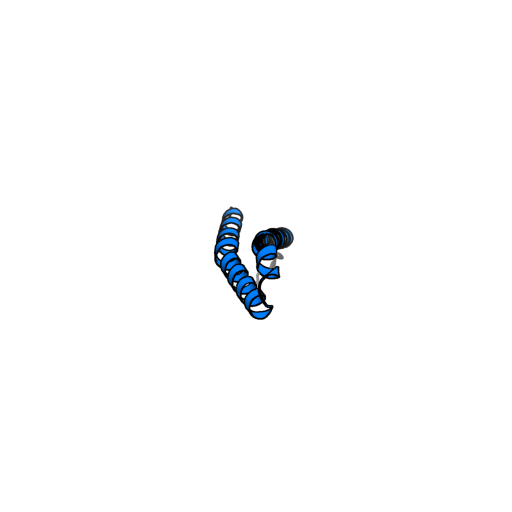P A 1 71 ? -1.847 9.502 2.566 1.00 71.56 71 TRP A CA 1
ATOM 594 C C . TRP A 1 71 ? -2.453 8.654 3.682 1.00 71.56 71 TRP A C 1
ATOM 596 O O . TRP A 1 71 ? -3.495 9.022 4.232 1.00 71.56 71 TRP A O 1
ATOM 606 N N . VAL A 1 72 ? -1.816 7.539 4.056 1.00 70.00 72 VAL A N 1
ATOM 607 C CA . VAL A 1 72 ? -2.306 6.697 5.157 1.00 70.00 72 VAL A CA 1
ATOM 608 C C . VAL A 1 72 ? -1.903 7.286 6.503 1.00 70.00 72 VAL A C 1
ATOM 610 O O . VAL A 1 72 ? -2.755 7.365 7.383 1.00 70.00 72 VAL A O 1
ATOM 613 N N . MET A 1 73 ? -0.683 7.806 6.653 1.00 74.12 73 MET A N 1
ATOM 614 C CA . MET A 1 73 ? -0.233 8.435 7.903 1.00 74.12 73 MET A CA 1
ATOM 615 C C . MET A 1 73 ? -1.126 9.617 8.364 1.00 74.12 73 MET A C 1
ATOM 617 O O . MET A 1 73 ? -1.610 9.567 9.500 1.00 74.12 73 MET A O 1
ATOM 621 N N . PRO A 1 74 ? -1.478 10.623 7.525 1.00 66.69 74 PRO A N 1
ATOM 622 C CA . PRO A 1 74 ? -2.386 11.694 7.948 1.00 66.69 74 PRO A CA 1
ATOM 623 C C . PRO A 1 74 ? -3.843 11.243 8.083 1.00 66.69 74 PRO A C 1
ATOM 625 O O . PRO A 1 74 ? -4.570 11.803 8.905 1.00 66.69 74 PRO A O 1
ATOM 628 N N . LYS A 1 75 ? -4.300 10.232 7.323 1.00 69.19 75 LYS A N 1
ATOM 629 C CA . LYS A 1 75 ? -5.632 9.649 7.546 1.00 69.19 75 LYS A CA 1
ATOM 630 C C . LYS A 1 75 ? -5.686 8.964 8.910 1.00 69.19 75 LYS A C 1
ATOM 632 O O . LYS A 1 75 ? -6.554 9.306 9.703 1.00 69.19 75 LYS A O 1
ATOM 637 N N . LEU A 1 76 ? -4.740 8.083 9.234 1.00 66.38 76 LEU A N 1
ATOM 638 C CA . LEU A 1 76 ? -4.659 7.449 10.553 1.00 66.38 76 LEU A CA 1
ATOM 639 C C . LEU A 1 76 ? -4.644 8.497 11.674 1.00 66.38 76 LEU A C 1
ATOM 641 O O . LEU A 1 76 ? -5.473 8.399 12.576 1.00 66.38 76 LEU A O 1
ATOM 645 N N . MET A 1 77 ? -3.820 9.549 11.572 1.00 68.69 77 MET A N 1
ATOM 646 C CA . MET A 1 77 ? -3.850 10.663 12.532 1.00 68.69 77 MET A CA 1
ATOM 647 C C . MET A 1 77 ? -5.235 11.317 12.644 1.00 68.69 77 MET A C 1
ATOM 649 O O . MET A 1 77 ? -5.744 11.443 13.757 1.00 68.69 77 MET A O 1
ATOM 653 N N . LYS A 1 78 ? -5.879 11.692 11.528 1.00 67.50 78 LYS A N 1
ATOM 654 C CA . LYS A 1 78 ? -7.216 12.317 11.551 1.00 67.50 78 LYS A CA 1
ATOM 655 C C . LYS A 1 78 ? -8.281 11.417 12.181 1.00 67.50 78 LYS A C 1
ATOM 657 O O . LYS A 1 78 ? -9.085 11.914 12.965 1.00 67.50 78 LYS A O 1
ATOM 662 N N . ILE A 1 79 ? -8.295 10.115 11.879 1.00 65.62 79 ILE A N 1
ATOM 663 C CA . ILE A 1 79 ? -9.291 9.205 12.462 1.00 65.62 79 ILE A CA 1
ATOM 6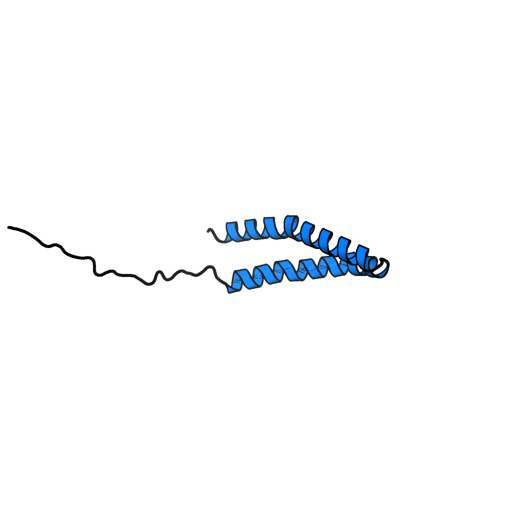64 C C . ILE A 1 79 ? -9.013 8.938 13.946 1.00 65.62 79 ILE A C 1
ATOM 666 O O . ILE A 1 79 ? -9.962 8.928 14.727 1.00 65.62 79 ILE A O 1
ATOM 670 N N . PHE A 1 80 ? -7.752 8.790 14.366 1.00 65.00 80 PHE A N 1
ATOM 671 C CA . PHE A 1 80 ? -7.420 8.710 15.794 1.00 65.00 80 PHE A CA 1
ATOM 672 C C . PHE A 1 80 ? -7.875 9.971 16.544 1.00 65.00 80 PHE A C 1
ATOM 674 O O . PHE A 1 80 ? -8.493 9.861 17.599 1.00 65.00 80 PHE A O 1
ATOM 681 N N . HIS A 1 81 ? -7.663 11.159 15.969 1.00 60.62 81 HIS A N 1
ATOM 682 C CA . HIS A 1 81 ? -8.096 12.423 16.571 1.00 60.62 81 HIS A CA 1
ATOM 683 C C . HIS A 1 81 ? -9.630 12.548 16.654 1.00 60.62 81 HIS A C 1
ATOM 685 O O . HIS A 1 81 ? -10.159 13.029 17.652 1.00 60.62 81 HIS A O 1
ATOM 691 N N . ASN A 1 82 ? -10.359 12.063 15.642 1.00 61.31 82 ASN A N 1
ATOM 692 C CA . ASN A 1 82 ? -11.828 12.046 15.620 1.00 61.31 82 ASN A CA 1
ATOM 693 C C . ASN A 1 82 ? -12.442 10.917 16.483 1.00 61.31 82 ASN A C 1
ATOM 695 O O . ASN A 1 82 ? -13.663 10.836 16.599 1.00 61.31 82 ASN A O 1
ATOM 699 N N . TRP A 1 83 ? -11.629 10.022 17.052 1.00 59.00 83 TRP A N 1
ATOM 700 C CA . TRP A 1 83 ? -12.076 8.935 17.936 1.00 59.00 83 TRP A CA 1
ATOM 701 C C . TRP A 1 83 ? -11.648 9.127 19.403 1.00 59.00 83 TRP A C 1
ATOM 703 O O . TRP A 1 83 ? -12.050 8.350 20.264 1.00 59.00 83 TRP A O 1
ATOM 713 N N . LEU A 1 84 ? -10.860 10.170 19.697 1.00 53.06 84 LEU A N 1
ATOM 714 C CA . LEU A 1 84 ? -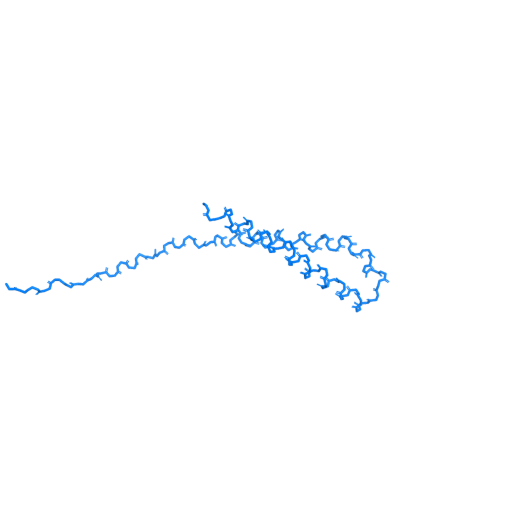10.467 10.576 21.054 1.00 53.06 84 LEU A CA 1
ATOM 715 C C . LEU A 1 84 ? -11.420 11.632 21.668 1.00 53.06 84 LEU A C 1
ATOM 717 O O . LEU A 1 84 ? -11.098 12.230 22.693 1.00 53.06 84 LEU A O 1
ATOM 721 N N . LYS A 1 85 ? -12.580 11.862 21.040 1.00 46.12 85 LYS A N 1
ATOM 722 C CA . LYS A 1 85 ? -13.736 12.591 21.586 1.00 46.12 85 LYS A CA 1
ATOM 723 C C . LYS A 1 85 ? -14.912 11.633 21.756 1.00 46.12 85 LYS A C 1
ATOM 725 O O . LYS A 1 85 ? -15.094 10.788 20.850 1.00 46.12 85 LYS A O 1
#

Radius of gyration: 24.65 Å; Cα contacts (8 Å, |Δi|>4): 14; chains: 1; bounding box: 27×22×93 Å

Foldseek 3Di:
DDDDDDDDPPPPVVPPCPPPPVVVVVVLVCVLPVVLVVVCCVVCVVVLVVDDDVVSVVVSVVSSVVCCVPPVVVSVVVVVVVVVD

Mean predicted aligned error: 12.81 Å

Secondary structure (DSSP, 8-state):
---------------------HHHHHHHHHHHHHHHHHHHHHHHHHHHHHS-HHHHHHHHHHHHHHHIIIIIHHHHHHHHHHH--